Protein AF-A0A2V6HAQ4-F1 (afdb_monomer)

Secondary structure (DSSP, 8-state):
------HHHHHHHHHH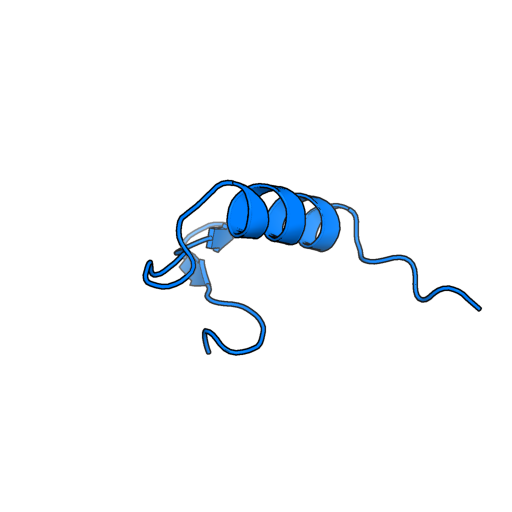HHS-TTS---EEETTEEE--GGG-

Structure (mmCIF, N/CA/C/O backbone):
data_AF-A0A2V6H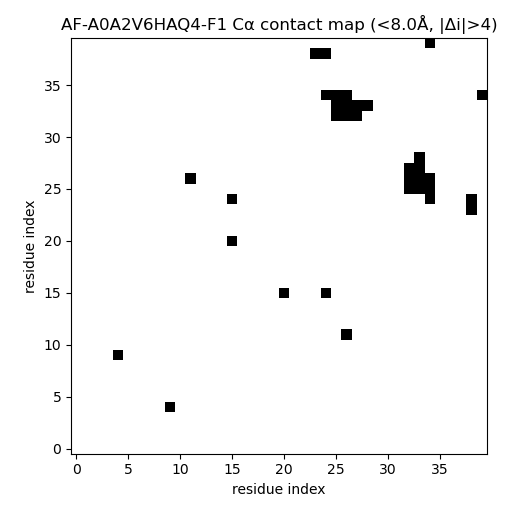AQ4-F1
#
_entry.id   AF-A0A2V6HAQ4-F1
#
loop_
_atom_site.group_PDB
_atom_site.id
_atom_site.type_symbol
_atom_site.label_atom_id
_atom_site.label_alt_id
_atom_site.label_comp_id
_atom_site.label_asym_id
_atom_site.label_entity_id
_atom_site.label_seq_id
_atom_site.pdbx_PDB_ins_code
_atom_site.Cartn_x
_atom_site.Cartn_y
_atom_site.Cartn_z
_atom_site.occupancy
_atom_site.B_iso_or_equiv
_atom_site.auth_seq_id
_atom_site.auth_comp_id
_atom_site.auth_asym_id
_atom_site.auth_atom_id
_atom_site.pdbx_PDB_model_num
ATOM 1 N N . MET A 1 1 ? 19.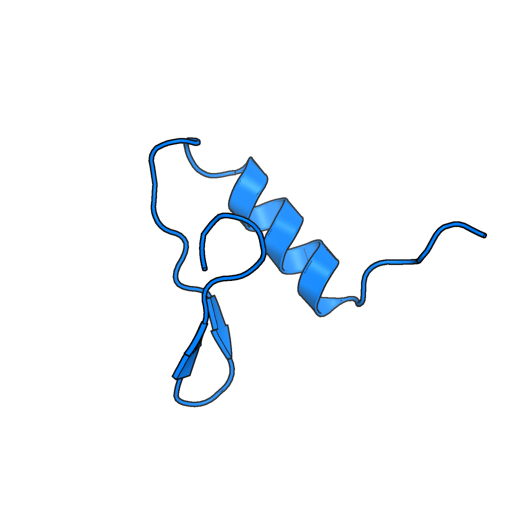218 8.571 9.872 1.00 44.22 1 MET A N 1
ATOM 2 C CA . MET A 1 1 ? 18.890 8.909 8.472 1.00 44.22 1 MET A CA 1
ATOM 3 C C . MET A 1 1 ? 17.412 8.635 8.320 1.00 44.22 1 MET A C 1
ATOM 5 O O . MET A 1 1 ? 16.981 7.582 8.757 1.00 44.22 1 MET A O 1
ATOM 9 N N . GLN A 1 2 ? 16.620 9.610 7.877 1.00 51.22 2 GLN A N 1
ATOM 10 C CA . GLN A 1 2 ? 15.207 9.357 7.603 1.00 51.22 2 GLN A CA 1
ATOM 11 C C . GLN A 1 2 ? 15.201 8.408 6.407 1.00 51.22 2 GLN A C 1
ATOM 13 O O . GLN A 1 2 ? 15.656 8.820 5.340 1.00 51.22 2 GLN A O 1
ATOM 18 N N . ASP A 1 3 ? 14.809 7.148 6.594 1.00 58.00 3 ASP A N 1
ATOM 19 C CA . ASP A 1 3 ? 14.596 6.226 5.481 1.00 58.00 3 ASP A CA 1
ATOM 20 C C . ASP A 1 3 ? 13.475 6.816 4.631 1.00 58.00 3 ASP A C 1
ATOM 22 O O . ASP A 1 3 ? 12.286 6.676 4.923 1.00 58.00 3 ASP A O 1
ATOM 26 N N . ALA A 1 4 ? 13.873 7.618 3.645 1.00 71.50 4 ALA A N 1
ATOM 27 C CA . ALA A 1 4 ? 12.961 8.319 2.775 1.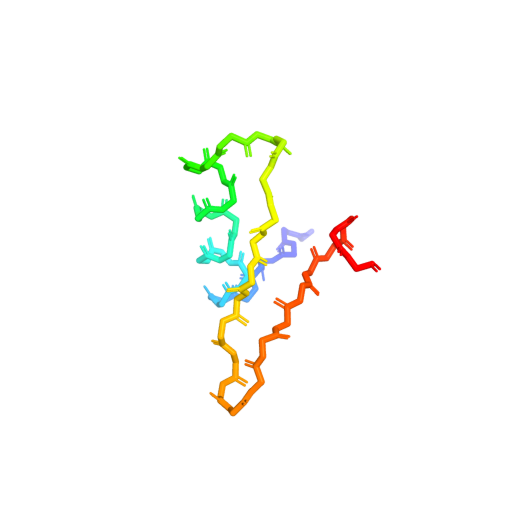00 71.50 4 ALA A CA 1
ATOM 28 C C . ALA A 1 4 ? 12.208 7.247 1.998 1.00 71.50 4 ALA A C 1
ATOM 30 O O . ALA A 1 4 ? 12.766 6.599 1.112 1.00 71.50 4 ALA A O 1
ATOM 31 N N . LEU A 1 5 ? 10.945 7.040 2.376 1.00 79.12 5 LEU A N 1
ATOM 32 C CA . LEU A 1 5 ? 10.028 6.168 1.660 1.00 79.12 5 LEU A CA 1
ATOM 33 C C . LEU A 1 5 ? 10.154 6.460 0.171 1.00 79.12 5 LEU A C 1
ATOM 35 O O . LEU A 1 5 ? 10.173 7.631 -0.234 1.00 79.12 5 LEU A O 1
ATOM 39 N N . THR A 1 6 ? 10.221 5.399 -0.633 1.00 87.75 6 THR A N 1
ATOM 40 C CA . THR A 1 6 ? 10.239 5.553 -2.085 1.00 87.75 6 THR A CA 1
ATOM 41 C C . THR A 1 6 ? 9.043 6.414 -2.508 1.00 87.75 6 THR A C 1
ATOM 43 O O . THR A 1 6 ? 8.000 6.390 -1.841 1.00 87.75 6 THR A O 1
ATOM 46 N N . PRO A 1 7 ? 9.143 7.184 -3.605 1.00 88.12 7 PRO A N 1
ATOM 47 C CA . PRO A 1 7 ? 8.033 8.019 -4.065 1.00 88.12 7 PRO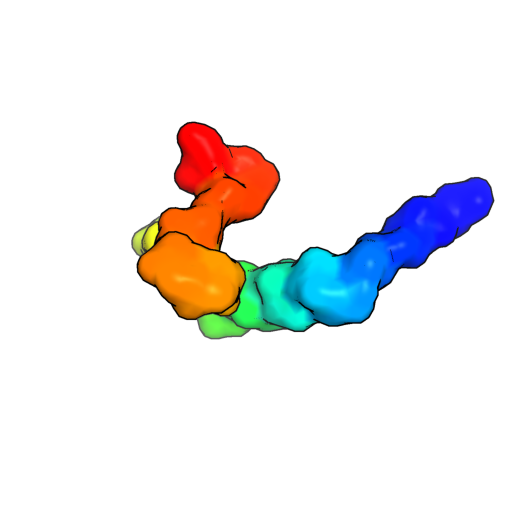 A CA 1
ATOM 48 C C . PRO A 1 7 ? 6.699 7.256 -4.173 1.00 88.12 7 PRO A C 1
ATOM 50 O O . PRO A 1 7 ? 5.646 7.802 -3.842 1.00 88.12 7 PRO A O 1
ATOM 53 N N . MET A 1 8 ? 6.761 5.970 -4.541 1.00 88.56 8 MET A N 1
ATOM 54 C CA . MET A 1 8 ? 5.615 5.058 -4.569 1.00 88.56 8 MET A CA 1
ATOM 55 C C . MET A 1 8 ? 5.034 4.816 -3.166 1.00 88.56 8 MET A C 1
ATOM 57 O O . MET A 1 8 ? 3.841 5.019 -2.950 1.00 88.56 8 MET A O 1
ATOM 61 N N . MET A 1 9 ? 5.864 4.487 -2.175 1.00 87.25 9 MET A N 1
ATOM 62 C CA . MET A 1 9 ? 5.397 4.227 -0.807 1.00 87.25 9 MET A CA 1
ATOM 63 C C . MET A 1 9 ? 4.839 5.479 -0.121 1.00 87.25 9 MET A C 1
ATOM 65 O O . MET A 1 9 ? 3.914 5.389 0.687 1.00 87.25 9 MET A O 1
ATOM 69 N N . GLN A 1 10 ? 5.322 6.670 -0.484 1.00 89.06 10 GLN A N 1
ATOM 70 C CA . GLN A 1 10 ? 4.702 7.924 -0.042 1.00 89.06 10 GLN A CA 1
ATOM 71 C C . GLN A 1 10 ? 3.286 8.089 -0.609 1.00 89.06 10 GLN A C 1
ATOM 73 O O . GLN A 1 10 ? 2.390 8.567 0.089 1.00 89.06 10 GLN A O 1
ATOM 78 N N . GLN A 1 11 ? 3.065 7.698 -1.867 1.00 87.88 11 GLN A N 1
ATOM 79 C CA . GLN A 1 11 ? 1.738 7.705 -2.480 1.00 87.88 11 GLN A CA 1
ATOM 80 C C . GLN A 1 11 ? 0.816 6.674 -1.823 1.00 87.88 11 GLN A C 1
ATOM 82 O O . GLN A 1 11 ? -0.316 7.024 -1.488 1.00 87.88 11 GLN A O 1
ATOM 87 N N . TYR A 1 12 ? 1.314 5.461 -1.568 1.00 89.06 12 TYR A N 1
ATOM 88 C CA . TYR A 1 12 ? 0.579 4.431 -0.834 1.00 89.06 12 TYR A CA 1
ATOM 89 C C . TYR A 1 12 ? 0.113 4.941 0.534 1.00 89.06 12 TYR A C 1
ATOM 91 O O . TYR A 1 12 ? -1.074 4.889 0.844 1.00 89.06 12 TYR A O 1
ATOM 99 N N . GLN A 1 13 ? 1.013 5.538 1.323 1.00 87.69 13 GLN A N 1
ATOM 100 C CA . GLN A 1 13 ? 0.663 6.068 2.644 1.00 87.69 13 GLN A CA 1
ATOM 101 C C . GLN A 1 13 ? -0.343 7.221 2.594 1.00 87.69 13 GLN A C 1
ATOM 103 O O . GLN A 1 13 ? -1.200 7.314 3.472 1.00 87.69 13 GLN A O 1
ATOM 108 N N . ARG A 1 14 ? -0.263 8.106 1.592 1.00 89.62 14 ARG A N 1
ATOM 109 C CA . ARG A 1 14 ? -1.272 9.164 1.412 1.00 89.62 14 ARG A CA 1
ATOM 110 C C . ARG A 1 14 ? -2.653 8.572 1.140 1.00 89.62 14 ARG A C 1
ATOM 112 O O . ARG A 1 14 ? -3.619 9.007 1.758 1.00 89.62 14 ARG A O 1
ATOM 119 N N . LEU A 1 15 ? -2.731 7.566 0.268 1.00 89.38 15 LEU A N 1
ATOM 120 C CA . LEU A 1 15 ? -3.983 6.878 -0.048 1.00 89.38 15 LEU A CA 1
ATOM 121 C C . LEU A 1 15 ? -4.519 6.115 1.168 1.00 89.38 15 LEU A C 1
ATOM 123 O O . LEU A 1 15 ? -5.674 6.312 1.537 1.00 89.38 15 LEU A O 1
ATOM 127 N N . ARG A 1 16 ? -3.671 5.351 1.863 1.00 87.12 16 ARG A N 1
ATOM 128 C CA . ARG A 1 16 ? -4.045 4.606 3.074 1.00 87.12 16 ARG A CA 1
ATOM 129 C C . ARG A 1 16 ? -4.579 5.506 4.191 1.00 87.12 16 ARG A C 1
ATOM 131 O O . ARG A 1 16 ? -5.505 5.121 4.886 1.00 87.12 16 ARG A O 1
ATOM 138 N N . LYS A 1 17 ? -4.038 6.718 4.347 1.00 89.12 17 LYS A N 1
ATOM 139 C CA . LYS A 1 17 ? -4.540 7.705 5.323 1.00 89.12 17 LYS A CA 1
ATOM 140 C C . LYS A 1 17 ? -5.853 8.371 4.905 1.00 89.12 17 LYS A C 1
ATOM 142 O O . LYS A 1 17 ? -6.535 8.926 5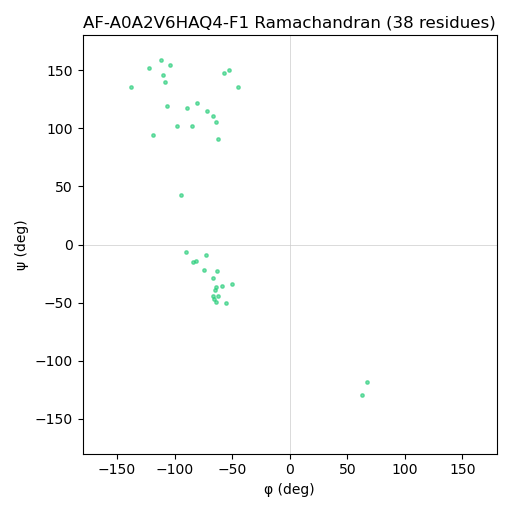.757 1.00 89.12 17 LYS A O 1
ATOM 147 N N . SER A 1 18 ? -6.176 8.372 3.611 1.00 90.56 18 SER A N 1
ATOM 148 C CA . SER A 1 18 ? -7.417 8.960 3.089 1.00 90.56 18 SER A CA 1
ATOM 149 C C . SER A 1 18 ? -8.623 8.024 3.165 1.00 90.56 18 SER A C 1
ATOM 151 O O . SER A 1 18 ? -9.754 8.485 3.026 1.00 90.56 18 SER A O 1
ATOM 153 N N . ILE A 1 19 ? -8.391 6.729 3.381 1.00 88.88 19 ILE A N 1
ATOM 154 C CA . ILE A 1 19 ? -9.438 5.714 3.482 1.00 88.88 19 ILE A CA 1
ATOM 155 C C . ILE A 1 19 ? -9.652 5.302 4.945 1.00 88.88 19 ILE A C 1
ATOM 15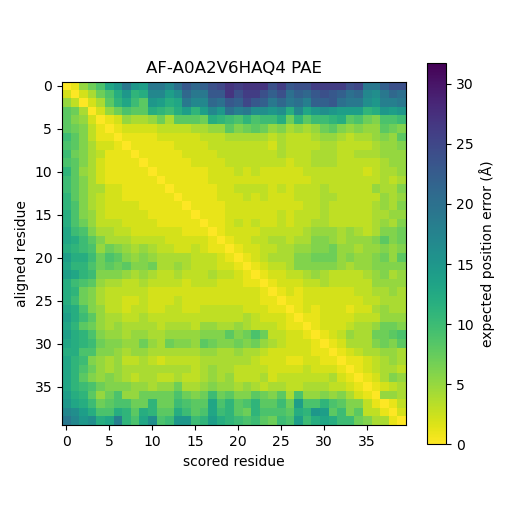7 O O . ILE A 1 19 ? -8.729 5.425 5.756 1.00 88.88 19 ILE A O 1
ATOM 161 N N . PRO A 1 20 ? -10.853 4.819 5.311 1.00 91.25 20 PRO A N 1
ATOM 162 C CA . PRO A 1 20 ? -11.092 4.266 6.635 1.00 91.25 20 PRO A CA 1
ATOM 163 C C . PRO A 1 20 ? -10.125 3.113 6.954 1.00 91.25 20 PRO A C 1
ATOM 165 O O . PRO A 1 20 ? -9.752 2.362 6.052 1.00 91.25 20 PRO A O 1
ATOM 168 N N . PRO A 1 21 ? -9.742 2.939 8.231 1.00 82.38 21 PRO A N 1
ATOM 169 C CA . PRO A 1 21 ? -8.819 1.881 8.645 1.00 82.38 21 PRO A CA 1
ATOM 170 C C . PRO A 1 21 ? -9.367 0.468 8.401 1.00 82.38 21 PRO A C 1
ATOM 172 O O . PRO A 1 21 ? -8.588 -0.465 8.263 1.00 82.38 21 PRO A O 1
ATOM 175 N N . ASP A 1 22 ? -10.689 0.318 8.307 1.00 86.06 22 ASP A N 1
ATOM 176 C CA . ASP A 1 22 ? -11.381 -0.953 8.070 1.00 86.06 22 ASP A CA 1
ATOM 177 C C . ASP A 1 22 ? -11.670 -1.169 6.574 1.00 86.06 22 ASP A C 1
ATOM 179 O O . ASP A 1 22 ? -12.781 -1.478 6.146 1.00 86.06 22 ASP A O 1
ATOM 183 N N . THR A 1 23 ? -10.697 -0.851 5.722 1.00 86.62 23 THR A N 1
ATOM 184 C CA . THR A 1 23 ? -10.836 -0.964 4.267 1.00 86.62 23 THR A CA 1
ATOM 185 C C . THR A 1 23 ? -9.572 -1.555 3.664 1.00 86.62 23 THR A C 1
ATOM 187 O O . THR A 1 23 ? -8.453 -1.159 3.995 1.00 86.62 23 THR A O 1
ATOM 190 N N . LEU A 1 24 ? -9.761 -2.503 2.745 1.00 87.25 24 LEU A N 1
ATOM 191 C CA . LEU A 1 24 ? -8.667 -3.126 2.015 1.00 87.25 24 LEU A CA 1
ATOM 192 C C . LEU A 1 24 ? -8.21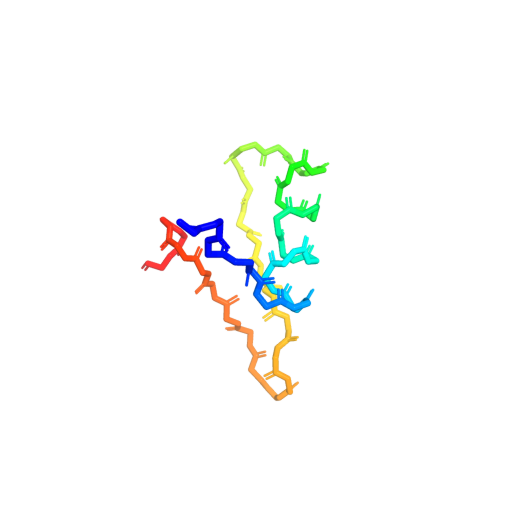4 -2.221 0.865 1.00 87.25 24 LEU A C 1
ATOM 194 O O . LEU A 1 24 ? -9.006 -1.885 -0.019 1.00 87.25 24 LEU A O 1
ATOM 198 N N . LEU A 1 25 ? -6.934 -1.844 0.859 1.00 87.88 25 LEU A N 1
ATOM 199 C CA . LEU A 1 25 ? -6.337 -1.054 -0.214 1.00 87.88 25 LEU A CA 1
ATOM 200 C C . LEU A 1 25 ? -5.605 -1.964 -1.199 1.00 87.88 25 LEU A C 1
ATOM 202 O O . LEU A 1 25 ? -4.471 -2.368 -0.967 1.00 87.88 25 LEU A O 1
ATOM 206 N N . LEU A 1 26 ? -6.243 -2.233 -2.335 1.00 89.69 26 LEU A N 1
ATOM 207 C CA . LEU A 1 26 ? -5.613 -2.920 -3.458 1.00 89.69 26 LEU A CA 1
ATOM 208 C C . LEU A 1 26 ? -4.855 -1.903 -4.315 1.00 89.69 26 LEU A C 1
ATOM 210 O O . LEU A 1 26 ? -5.455 -1.160 -5.099 1.00 89.69 26 LEU A O 1
ATOM 214 N N . PHE A 1 27 ? -3.533 -1.847 -4.170 1.00 90.00 27 PHE A N 1
ATOM 215 C CA . PHE A 1 27 ? -2.704 -0.912 -4.921 1.00 90.00 27 PHE A CA 1
ATOM 216 C C . PHE A 1 27 ? -2.268 -1.537 -6.247 1.00 90.00 27 PHE A C 1
ATOM 218 O O . PHE A 1 27 ? -1.579 -2.554 -6.276 1.00 90.00 27 PHE A O 1
ATOM 225 N N . ARG A 1 28 ? -2.676 -0.934 -7.369 1.00 89.44 28 ARG A N 1
ATOM 226 C CA . ARG A 1 28 ? -2.318 -1.443 -8.697 1.00 89.44 28 ARG A CA 1
ATOM 227 C C . ARG A 1 28 ? -0.842 -1.181 -8.988 1.00 89.44 28 ARG A C 1
ATOM 229 O O . ARG A 1 28 ? -0.447 -0.030 -9.180 1.00 89.44 28 ARG A O 1
ATOM 236 N N . LEU A 1 29 ? -0.066 -2.251 -9.108 1.00 88.56 29 LEU A N 1
ATOM 237 C CA . LEU A 1 29 ? 1.331 -2.222 -9.516 1.00 88.56 29 LEU A CA 1
ATOM 238 C C . LEU A 1 29 ? 1.488 -3.026 -10.816 1.00 88.56 29 LEU A C 1
ATOM 240 O O . LEU A 1 29 ? 1.609 -4.248 -10.819 1.00 88.56 29 LEU A O 1
ATOM 244 N N . GLY A 1 30 ? 1.432 -2.319 -11.948 1.00 88.06 30 GLY A N 1
ATOM 245 C CA . GLY A 1 30 ? 1.442 -2.942 -13.275 1.00 88.06 30 GLY A CA 1
ATOM 246 C C . GLY A 1 30 ? 0.170 -3.754 -13.540 1.00 88.06 30 GLY A C 1
ATOM 247 O O . GLY A 1 30 ? -0.936 -3.194 -13.561 1.00 88.06 30 GLY A O 1
ATOM 248 N N . ASP A 1 31 ? 0.350 -5.059 -13.744 1.00 93.00 31 ASP A N 1
ATOM 249 C CA . ASP A 1 31 ? -0.722 -6.023 -14.025 1.00 93.00 31 ASP A CA 1
ATOM 250 C C . ASP A 1 31 ? -1.306 -6.664 -12.754 1.00 93.00 31 ASP A C 1
ATOM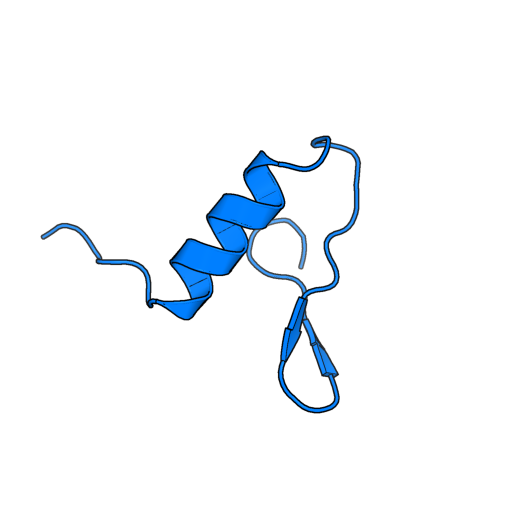 252 O O . ASP A 1 31 ? -2.310 -7.372 -12.827 1.00 93.00 31 ASP A O 1
ATOM 256 N N . PHE A 1 32 ? -0.715 -6.388 -11.587 1.00 90.62 32 PHE A N 1
ATOM 257 C CA . PHE A 1 32 ? -1.132 -6.948 -10.304 1.00 90.62 32 PHE A CA 1
ATOM 258 C C . PHE A 1 32 ? -1.728 -5.889 -9.378 1.00 90.62 32 PHE A C 1
ATOM 260 O O . PHE A 1 32 ? -1.485 -4.685 -9.509 1.00 90.62 32 PHE A O 1
ATOM 267 N N . TYR A 1 33 ? -2.505 -6.368 -8.411 1.00 90.25 33 TYR A N 1
ATOM 268 C CA . TYR A 1 33 ? -2.896 -5.606 -7.236 1.00 90.25 33 TYR A CA 1
ATOM 269 C C . TYR A 1 33 ? -2.115 -6.138 -6.043 1.00 90.25 33 TYR A C 1
ATOM 271 O O . TYR A 1 33 ? -2.241 -7.311 -5.699 1.00 90.25 33 TYR A O 1
ATOM 279 N N . GLU A 1 34 ? -1.314 -5.272 -5.436 1.00 86.38 34 GLU A N 1
ATOM 280 C CA . GLU A 1 34 ? -0.502 -5.599 -4.272 1.00 86.38 34 GLU A CA 1
ATOM 281 C C . GLU A 1 34 ? -1.039 -4.897 -3.026 1.00 86.38 34 GLU A C 1
ATOM 283 O O . GLU A 1 34 ? -1.570 -3.781 -3.076 1.00 86.38 34 GLU A O 1
ATOM 288 N N . MET A 1 35 ? -0.895 -5.590 -1.902 1.00 85.62 35 MET A N 1
ATOM 289 C CA . MET A 1 35 ? -1.149 -5.082 -0.562 1.00 85.62 35 MET A CA 1
ATOM 290 C C . MET A 1 35 ? 0.208 -4.906 0.111 1.00 85.62 35 MET A C 1
ATOM 292 O O . MET A 1 35 ? 1.106 -5.728 -0.074 1.00 85.62 35 MET A O 1
ATOM 296 N N . PHE A 1 36 ? 0.377 -3.819 0.857 1.00 80.19 36 PHE A N 1
ATOM 297 C CA . PHE A 1 36 ? 1.654 -3.489 1.483 1.00 80.19 36 PHE A CA 1
ATOM 298 C C . PHE A 1 36 ? 1.489 -3.360 3.001 1.00 80.19 36 PHE A C 1
ATOM 300 O O . PHE A 1 36 ? 0.444 -2.931 3.489 1.00 80.19 36 PHE A O 1
ATOM 307 N N . PHE A 1 37 ? 2.568 -3.635 3.741 1.00 75.19 37 PHE A N 1
ATOM 308 C CA . PHE A 1 37 ? 2.623 -3.590 5.211 1.00 75.19 37 PHE A CA 1
ATOM 309 C C . PHE A 1 37 ? 1.682 -4.601 5.882 1.00 75.19 37 PHE A C 1
ATOM 311 O O . PHE A 1 37 ? 1.744 -5.777 5.560 1.00 75.19 37 PHE A O 1
ATOM 318 N N . GLU A 1 38 ? 0.861 -4.148 6.834 1.00 67.88 38 GLU A N 1
ATOM 319 C CA . GLU A 1 38 ? -0.051 -4.969 7.641 1.00 67.88 38 GLU A CA 1
ATOM 320 C C . GLU A 1 38 ? -1.266 -5.484 6.852 1.00 67.88 38 GLU A C 1
ATOM 322 O O . GLU A 1 38 ? -2.020 -6.297 7.373 1.00 67.88 38 GLU A O 1
ATOM 327 N N . ASP A 1 39 ? -1.471 -5.005 5.617 1.00 62.97 39 ASP A N 1
ATOM 328 C CA . ASP A 1 39 ? -2.516 -5.521 4.722 1.00 62.97 39 ASP A CA 1
ATOM 329 C C . ASP A 1 39 ? -2.102 -6.802 3.979 1.00 62.97 39 ASP A C 1
ATOM 331 O O . ASP A 1 39 ? -2.957 -7.433 3.357 1.00 62.97 39 ASP A O 1
ATOM 335 N N . ALA A 1 40 ? -0.810 -7.150 3.982 1.00 63.84 40 ALA A N 1
ATOM 336 C CA . ALA A 1 40 ? -0.303 -8.403 3.420 1.00 63.84 40 ALA A CA 1
ATOM 337 C C . ALA A 1 40 ? -0.372 -9.527 4.461 1.00 63.84 40 ALA A C 1
ATOM 339 O O . ALA A 1 40 ? -0.847 -10.625 4.090 1.00 63.84 40 ALA A O 1
#

Foldseek 3Di:
DPPPPDPVVVVVVVVCVVDDVPDQDQCDDDPGTDGDDPSD

Mean predicted aligned error: 5.64 Å

Sequence (40 aa):
MQDALTPMMQQYQRLRKSIPPDTLLLFRLGDFYEMFFEDA

Solvent-accessible surface area (backbone atoms only — not comparable to full-atom values): 2745 Å² total; per-residue (Å²): 129,85,81,72,63,52,75,66,54,50,50,50,52,53,51,57,70,74,45,66,91,92,58,89,67,72,43,77,58,88,97,42,70,47,52,68,77,94,72,98

pLDDT: mean 82.68, std 11.56, range [44.22, 93.0]

Radius of gyration: 10.91 Å; Cα contacts (8 Å, |Δi|>4): 17; chains: 1; bounding box: 30×18×23 Å